Protein AF-L8M6X2-F1 (afdb_monomer_lite)

Foldseek 3Di:
DDPPPDFQQDPDDDDDDDDDPQDFDDLVLVLVVVLVVVLCCQLPPVLVVVDVVRSVVSNVVSVVCSVVVSVLQSVQWDWDDDPFKIWIWGFRDDPDPFWIKIWIWIGGRSDIDTRTIDTHD

Structure (mmCIF, N/CA/C/O backbone):
data_AF-L8M6X2-F1
#
_entry.id   AF-L8M6X2-F1
#
loop_
_atom_site.group_PDB
_atom_site.id
_atom_site.type_symbol
_atom_site.label_atom_id
_atom_site.label_alt_id
_atom_site.label_comp_id
_atom_site.label_asym_id
_atom_site.label_entity_id
_atom_site.label_seq_id
_atom_site.pdbx_PDB_ins_code
_atom_site.Cartn_x
_atom_site.Cartn_y
_atom_site.Cartn_z
_atom_site.occupancy
_atom_site.B_iso_or_equiv
_atom_site.auth_seq_id
_atom_site.auth_comp_id
_atom_site.auth_asym_id
_atom_site.auth_atom_id
_atom_site.pdbx_PDB_model_num
ATOM 1 N N . MET A 1 1 ? -30.588 -9.257 -10.228 1.00 39.03 1 MET A N 1
ATOM 2 C CA . MET A 1 1 ? -29.512 -9.036 -11.217 1.00 39.03 1 MET A CA 1
ATOM 3 C C . MET A 1 1 ? -29.296 -7.539 -11.367 1.00 39.03 1 MET A C 1
ATOM 5 O O . MET A 1 1 ? -30.280 -6.827 -11.507 1.00 39.03 1 MET A O 1
ATOM 9 N N . SER A 1 2 ? -28.030 -7.111 -11.330 1.00 37.75 2 SER A N 1
ATOM 10 C CA . SER A 1 2 ? -27.526 -5.746 -11.557 1.00 37.75 2 SER A CA 1
ATOM 11 C C . SER A 1 2 ? -27.633 -4.745 -10.392 1.00 37.75 2 SER A C 1
ATOM 13 O O . SER A 1 2 ? -28.471 -3.848 -10.404 1.00 37.75 2 SER A O 1
ATOM 15 N N . LYS A 1 3 ? -26.716 -4.849 -9.417 1.00 35.69 3 LYS A N 1
ATOM 16 C CA . LYS A 1 3 ? -26.187 -3.669 -8.713 1.00 35.69 3 LYS A CA 1
ATOM 17 C C . LYS A 1 3 ? -24.831 -3.351 -9.345 1.00 35.69 3 LYS A C 1
ATOM 19 O O . LYS A 1 3 ? -23.857 -4.042 -9.093 1.00 35.69 3 LYS A O 1
ATOM 24 N N . ILE A 1 4 ? -24.819 -2.364 -10.235 1.00 48.38 4 ILE A N 1
ATOM 25 C CA . ILE A 1 4 ? -23.603 -1.762 -10.791 1.00 48.38 4 ILE A CA 1
ATOM 26 C C . ILE A 1 4 ? -23.072 -0.849 -9.681 1.00 48.38 4 ILE A C 1
ATOM 28 O O . ILE A 1 4 ? -23.556 0.274 -9.535 1.00 48.38 4 ILE A O 1
ATOM 32 N N . ASN A 1 5 ? -22.185 -1.360 -8.827 1.00 38.50 5 ASN A N 1
ATOM 33 C CA . ASN A 1 5 ? -21.670 -0.625 -7.673 1.00 38.50 5 ASN A CA 1
ATOM 34 C C . ASN A 1 5 ? -20.359 0.086 -8.046 1.00 38.50 5 ASN A C 1
ATOM 36 O O . ASN A 1 5 ? -19.273 -0.419 -7.835 1.00 38.50 5 ASN A O 1
ATOM 40 N N . GLN A 1 6 ? -20.517 1.246 -8.682 1.00 46.25 6 GLN A N 1
ATOM 41 C CA . GLN A 1 6 ? -19.613 2.405 -8.720 1.00 46.25 6 GLN 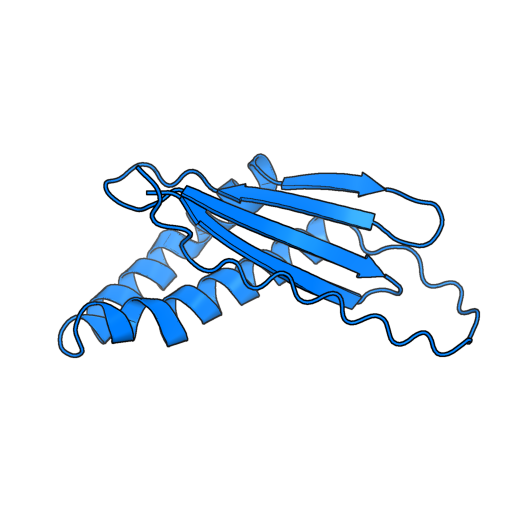A CA 1
ATOM 42 C C . GLN A 1 6 ? -18.112 2.213 -8.376 1.00 46.25 6 GLN A C 1
ATOM 44 O O . GLN A 1 6 ? -17.593 2.895 -7.496 1.00 46.25 6 GLN A O 1
ATOM 49 N N . GLY A 1 7 ? -17.362 1.448 -9.170 1.00 43.75 7 GLY A N 1
ATOM 50 C CA . GLY A 1 7 ? -15.936 1.720 -9.377 1.00 43.75 7 GLY A CA 1
ATOM 51 C C . GLY A 1 7 ? -15.765 2.906 -10.336 1.00 43.75 7 GLY A C 1
ATOM 52 O O . GLY A 1 7 ? -15.943 2.763 -11.547 1.00 43.75 7 GLY A O 1
ATOM 53 N N . ILE A 1 8 ? -15.465 4.116 -9.844 1.00 57.81 8 ILE A N 1
ATOM 54 C CA . ILE A 1 8 ? -15.191 5.253 -10.743 1.00 57.81 8 ILE A CA 1
ATOM 55 C C . ILE A 1 8 ? -13.755 5.136 -11.263 1.00 57.81 8 ILE A C 1
ATOM 57 O O . ILE A 1 8 ? -12.832 5.721 -10.700 1.00 57.81 8 ILE A O 1
ATOM 61 N N . CYS A 1 9 ? -13.577 4.415 -12.369 1.00 49.94 9 CYS A N 1
ATOM 62 C CA . CYS A 1 9 ? -12.314 4.383 -13.098 1.00 49.94 9 CYS A CA 1
ATOM 63 C C . CYS A 1 9 ? -12.070 5.723 -13.816 1.00 49.94 9 CYS A C 1
ATOM 65 O O . CYS A 1 9 ? -12.565 5.950 -14.923 1.00 49.94 9 CYS A O 1
ATOM 67 N N . LYS A 1 10 ? -11.342 6.656 -13.190 1.00 55.22 10 LYS A N 1
ATOM 68 C CA . LYS A 1 10 ? -11.028 7.963 -13.795 1.00 55.22 10 LYS A CA 1
ATOM 69 C C . LYS A 1 10 ? -9.702 7.889 -14.549 1.00 55.22 10 LYS A C 1
ATOM 71 O O . LYS A 1 10 ? -8.640 8.005 -13.947 1.00 55.22 10 LYS A O 1
ATOM 76 N N . LEU A 1 11 ? -9.750 7.786 -15.879 1.00 54.22 11 LEU A N 1
ATOM 77 C CA . LEU A 1 11 ? -8.570 8.017 -16.723 1.00 54.22 11 LEU A CA 1
ATOM 78 C C . LEU A 1 11 ? -8.188 9.510 -16.689 1.00 54.22 11 LEU A C 1
ATOM 80 O O . LEU A 1 11 ? -8.715 10.320 -17.448 1.00 54.22 11 LEU A O 1
ATOM 84 N N . GLY A 1 12 ? -7.274 9.886 -15.797 1.00 49.88 12 GLY A N 1
ATOM 85 C CA . GLY A 1 12 ? -6.644 11.207 -15.782 1.00 49.88 12 GLY A CA 1
ATOM 86 C C . GLY A 1 12 ? -5.227 11.140 -16.344 1.00 49.88 12 GLY A C 1
ATOM 87 O O . GLY A 1 12 ? -4.294 10.870 -15.596 1.00 49.88 12 GLY A O 1
ATOM 88 N N . LEU A 1 13 ? -5.044 11.398 -17.643 1.00 54.44 13 LEU A N 1
ATOM 89 C CA . LEU A 1 13 ? -3.717 11.517 -18.260 1.00 54.44 13 LEU A CA 1
ATOM 90 C C . LEU A 1 13 ? -3.453 12.972 -18.665 1.00 54.44 13 LEU A C 1
ATOM 92 O O . LEU A 1 13 ? -4.006 13.463 -19.646 1.00 54.44 13 LEU A O 1
ATOM 96 N N . ILE A 1 14 ? -2.577 13.653 -17.922 1.00 50.00 14 ILE A N 1
ATOM 97 C CA . ILE A 1 14 ? -1.958 14.918 -18.336 1.00 50.00 14 ILE A CA 1
ATOM 98 C C . ILE A 1 14 ? -0.480 14.618 -18.589 1.00 50.00 14 ILE A C 1
ATOM 100 O O . ILE A 1 14 ? 0.262 14.325 -17.655 1.00 50.00 14 ILE A O 1
ATOM 104 N N . PHE A 1 15 ? -0.056 14.657 -19.854 1.00 52.31 15 PHE A N 1
ATOM 105 C CA . PHE A 1 15 ? 1.335 14.420 -20.247 1.00 52.31 15 PHE A CA 1
ATOM 106 C C . PHE A 1 15 ? 2.028 15.763 -20.506 1.00 52.31 15 PHE A C 1
ATOM 108 O O . PHE A 1 15 ? 1.723 16.450 -21.478 1.00 52.31 15 PHE A O 1
ATOM 115 N N . SER A 1 16 ? 2.966 16.147 -19.642 1.00 53.97 16 SER A N 1
ATOM 116 C CA . SER A 1 16 ? 3.894 17.256 -19.886 1.00 53.97 16 SER A CA 1
ATOM 117 C C . SER A 1 16 ? 5.251 16.677 -20.282 1.00 53.97 16 SER A C 1
ATOM 119 O O . SER A 1 16 ? 5.858 15.941 -19.506 1.00 53.97 16 SER A O 1
ATOM 121 N N . GLY A 1 17 ? 5.702 16.965 -21.504 1.00 59.28 17 GLY A N 1
ATOM 122 C CA . GLY A 1 17 ? 6.921 16.397 -22.076 1.00 59.28 17 GLY A CA 1
ATOM 123 C C . GLY A 1 17 ? 8.197 16.961 -21.453 1.00 59.28 17 GLY A C 1
ATOM 124 O O . GLY A 1 17 ? 8.665 18.026 -21.844 1.00 59.28 17 GLY A O 1
ATOM 125 N N . SER A 1 18 ? 8.799 16.205 -20.542 1.00 52.06 18 SER A N 1
ATOM 126 C CA . SER A 1 18 ? 10.200 16.344 -20.146 1.00 52.06 18 SER A CA 1
ATOM 127 C C . SER A 1 18 ? 10.815 14.946 -20.063 1.00 52.06 18 SER A C 1
ATOM 129 O O . SER A 1 18 ? 10.407 14.113 -19.259 1.00 52.06 18 SER A O 1
ATOM 131 N N . ILE A 1 19 ? 11.775 14.658 -20.949 1.00 56.19 19 ILE A N 1
ATOM 132 C CA . ILE A 1 19 ? 12.500 13.383 -20.967 1.00 56.19 19 ILE A CA 1
ATOM 133 C C . ILE A 1 19 ? 13.540 13.452 -19.853 1.00 56.19 19 ILE A C 1
ATOM 135 O O . ILE A 1 19 ? 14.648 13.947 -20.042 1.00 56.19 19 ILE A O 1
ATOM 139 N N . LEU A 1 20 ? 13.155 12.998 -18.668 1.00 53.22 20 LEU A N 1
ATOM 140 C CA . LEU A 1 20 ? 14.096 12.651 -17.618 1.00 53.22 20 LEU A CA 1
ATOM 141 C C . LEU A 1 20 ? 14.277 11.134 -17.650 1.00 53.22 20 LEU A C 1
ATOM 143 O O . LEU A 1 20 ? 13.341 10.393 -17.947 1.00 53.22 20 LEU A O 1
ATOM 147 N N . THR A 1 21 ? 15.487 10.681 -17.336 1.00 54.06 21 THR A N 1
ATOM 148 C CA . THR A 1 21 ? 15.912 9.284 -17.129 1.00 54.06 21 THR A CA 1
ATOM 149 C C . THR A 1 21 ? 15.199 8.624 -15.940 1.00 54.06 21 THR A C 1
ATOM 151 O O . THR A 1 21 ? 15.818 7.911 -15.153 1.00 54.06 21 THR A O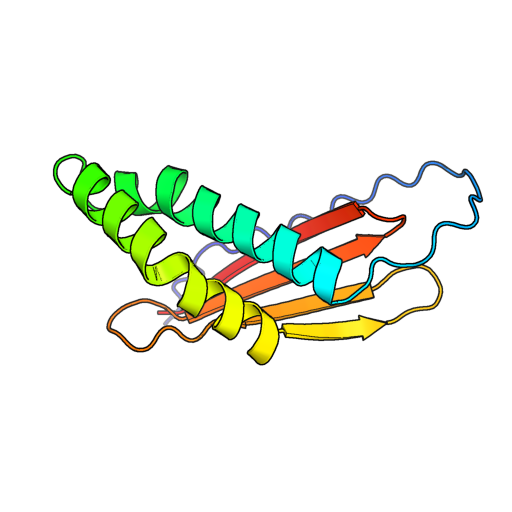 1
ATOM 154 N N . ILE A 1 22 ? 13.916 8.919 -15.741 1.00 56.34 22 ILE A N 1
ATOM 155 C CA . ILE A 1 22 ? 13.138 8.427 -14.621 1.00 56.34 22 ILE A CA 1
ATOM 156 C C . ILE A 1 22 ? 12.741 7.007 -14.973 1.00 56.34 22 ILE A C 1
ATOM 158 O O . ILE A 1 22 ? 11.916 6.749 -15.852 1.00 56.34 22 ILE A O 1
ATOM 162 N N . THR A 1 23 ? 13.408 6.084 -14.303 1.00 64.75 23 THR A N 1
ATOM 163 C CA . THR A 1 23 ? 13.079 4.677 -14.343 1.00 64.75 23 THR A CA 1
ATOM 164 C C . THR A 1 23 ? 11.711 4.466 -13.707 1.00 64.75 23 THR A C 1
ATOM 166 O O . THR A 1 23 ? 11.277 5.173 -12.799 1.00 64.75 23 THR A O 1
ATOM 169 N N . ASN A 1 24 ? 10.995 3.489 -14.237 1.00 63.84 24 ASN A N 1
ATOM 170 C CA . ASN A 1 24 ? 9.713 3.068 -13.707 1.00 63.84 24 ASN A CA 1
ATOM 171 C C . ASN A 1 24 ? 9.878 2.591 -12.250 1.00 63.84 24 ASN A C 1
ATOM 173 O O . ASN A 1 24 ? 10.756 1.744 -12.029 1.00 63.84 24 ASN A O 1
ATOM 177 N N . PRO A 1 25 ? 9.092 3.097 -11.277 1.00 70.38 25 PRO A N 1
ATOM 178 C CA . PRO A 1 25 ? 9.294 2.767 -9.870 1.00 70.38 25 PRO A CA 1
ATOM 179 C C . PRO A 1 25 ? 9.274 1.251 -9.625 1.00 70.38 25 PRO A C 1
ATOM 181 O O . PRO A 1 25 ? 8.638 0.473 -10.337 1.00 70.38 25 PRO A O 1
ATOM 184 N N . GLY A 1 26 ? 10.061 0.795 -8.651 1.00 78.50 26 GLY A N 1
ATOM 185 C CA . GLY A 1 26 ? 10.184 -0.629 -8.332 1.00 78.50 26 GLY A CA 1
ATOM 186 C C . GLY A 1 26 ? 8.927 -1.207 -7.664 1.00 78.50 26 GLY A C 1
ATOM 187 O O . GLY A 1 26 ? 8.055 -0.448 -7.242 1.00 78.50 26 GLY A O 1
ATOM 188 N N . PRO A 1 27 ? 8.829 -2.543 -7.528 1.00 80.31 27 PRO A N 1
ATOM 189 C CA . PRO A 1 27 ? 7.739 -3.187 -6.791 1.00 80.31 27 PRO A CA 1
ATOM 190 C C . PRO A 1 27 ? 7.690 -2.731 -5.323 1.00 80.31 27 PRO A C 1
ATOM 192 O O . PRO A 1 27 ? 6.629 -2.339 -4.862 1.00 80.31 27 PRO A O 1
ATOM 195 N N . GLY A 1 28 ? 8.838 -2.611 -4.643 1.00 82.94 28 GLY A N 1
ATOM 196 C CA . GLY A 1 28 ? 8.881 -2.117 -3.258 1.00 82.94 28 GLY A CA 1
ATOM 197 C C . GLY A 1 28 ? 8.372 -0.676 -3.086 1.00 82.94 28 GLY A C 1
ATOM 198 O O . GLY A 1 28 ? 7.710 -0.370 -2.098 1.00 82.94 28 GLY A O 1
ATOM 199 N N . ASN A 1 29 ? 8.603 0.203 -4.072 1.00 85.44 29 ASN A N 1
ATOM 200 C CA . ASN A 1 29 ? 8.054 1.566 -4.046 1.00 85.44 29 ASN A CA 1
ATOM 201 C C . ASN A 1 29 ? 6.521 1.538 -4.156 1.00 85.44 29 ASN A C 1
ATOM 203 O O . ASN A 1 29 ? 5.839 2.328 -3.505 1.00 85.44 29 ASN A O 1
ATOM 207 N N . TYR A 1 30 ? 5.985 0.625 -4.974 1.00 87.38 30 TYR A N 1
ATOM 208 C CA . TYR A 1 30 ? 4.543 0.447 -5.108 1.00 87.38 30 TYR A CA 1
ATOM 209 C C . TYR A 1 30 ? 3.927 -0.139 -3.840 1.00 87.38 30 TYR A C 1
ATOM 211 O O . TYR A 1 30 ? 2.920 0.377 -3.375 1.00 87.38 30 TYR A O 1
ATOM 219 N N . GLU A 1 31 ? 4.544 -1.163 -3.249 1.00 87.25 31 GLU A N 1
ATOM 220 C CA . GLU A 1 31 ? 4.067 -1.786 -2.010 1.00 87.25 31 GLU A CA 1
ATOM 221 C C . GLU A 1 31 ? 3.919 -0.757 -0.888 1.00 87.25 31 GLU A C 1
ATOM 223 O O . GLU A 1 31 ? 2.888 -0.727 -0.212 1.00 87.25 31 GLU A O 1
ATOM 228 N N . GLN A 1 32 ? 4.902 0.135 -0.722 1.00 88.19 32 GLN A N 1
ATOM 229 C CA . GLN A 1 32 ? 4.812 1.216 0.255 1.00 88.19 32 GLN A CA 1
ATOM 230 C C . GLN A 1 32 ? 3.657 2.177 -0.067 1.00 88.19 32 GLN A C 1
ATOM 232 O O . GLN A 1 32 ? 2.836 2.459 0.808 1.00 88.19 32 GLN A O 1
ATOM 237 N N . TYR A 1 33 ? 3.563 2.639 -1.318 1.00 89.38 33 TYR A N 1
ATOM 238 C CA . TYR A 1 33 ? 2.493 3.531 -1.769 1.00 89.38 33 TYR A CA 1
ATOM 239 C C . TYR A 1 33 ? 1.100 2.923 -1.548 1.00 89.38 33 TYR A C 1
ATOM 241 O O . TYR A 1 33 ? 0.244 3.543 -0.918 1.00 89.38 33 TYR A O 1
ATOM 249 N N . ALA A 1 34 ? 0.876 1.703 -2.034 1.00 88.50 34 ALA A N 1
ATOM 250 C CA . ALA A 1 34 ? -0.404 1.012 -1.952 1.00 88.50 34 ALA A CA 1
ATOM 251 C C . ALA A 1 34 ? -0.791 0.739 -0.494 1.00 88.50 34 ALA A C 1
ATOM 253 O O . ALA A 1 34 ? -1.942 0.948 -0.112 1.00 88.50 34 ALA A O 1
ATOM 254 N N . SER A 1 35 ? 0.179 0.368 0.347 1.00 88.94 35 SER A N 1
ATOM 255 C CA . SER A 1 35 ? -0.039 0.177 1.782 1.00 88.94 35 SER A CA 1
ATOM 256 C C . SER A 1 35 ? -0.487 1.467 2.466 1.00 88.94 35 SER A C 1
ATOM 258 O O . SER A 1 35 ? -1.422 1.461 3.266 1.00 88.94 35 SER A O 1
ATOM 260 N N . GLU A 1 36 ? 0.165 2.592 2.179 1.00 90.38 36 GLU A N 1
ATOM 261 C CA . GLU A 1 36 ? -0.207 3.890 2.750 1.00 90.38 36 GLU A CA 1
ATOM 262 C C . GLU A 1 36 ? -1.592 4.348 2.275 1.00 90.38 36 GLU A C 1
ATOM 264 O O . GLU A 1 36 ? -2.397 4.795 3.097 1.00 90.38 36 GLU A O 1
ATOM 269 N N . GLN A 1 37 ? -1.900 4.180 0.985 1.00 88.62 37 GLN A N 1
ATOM 270 C CA . GLN A 1 37 ? -3.213 4.511 0.427 1.00 88.62 37 GLN A CA 1
ATOM 271 C C . GLN A 1 37 ? -4.325 3.656 1.036 1.00 88.62 37 GLN A C 1
ATOM 273 O O . GLN A 1 37 ? -5.318 4.210 1.501 1.00 88.62 37 GLN A O 1
ATOM 278 N N . LEU A 1 38 ? -4.139 2.336 1.125 1.00 87.12 38 LEU A N 1
ATOM 279 C CA . LEU A 1 38 ? -5.131 1.434 1.710 1.00 87.12 38 LEU A CA 1
ATOM 280 C C . 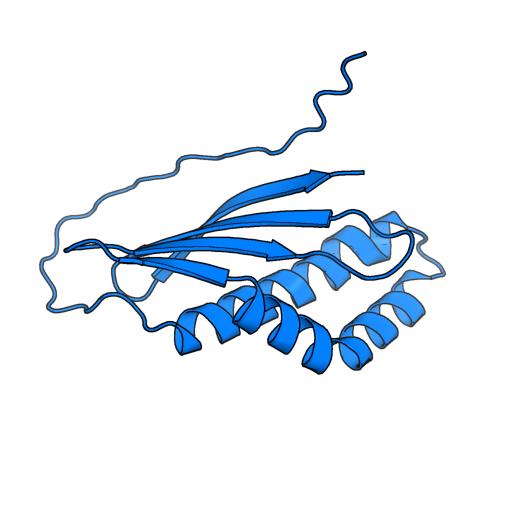LEU A 1 38 ? -5.392 1.760 3.184 1.00 87.12 38 LEU A C 1
ATOM 282 O O . LEU A 1 38 ? -6.542 1.880 3.596 1.00 87.12 38 LEU A O 1
ATOM 286 N N . ASN A 1 39 ? -4.337 1.955 3.982 1.00 88.94 39 ASN A N 1
ATOM 287 C CA . ASN A 1 39 ? -4.495 2.331 5.391 1.00 88.94 39 ASN A CA 1
ATOM 288 C C . ASN A 1 39 ? -5.224 3.672 5.546 1.00 88.94 39 ASN A C 1
ATOM 290 O O . ASN A 1 39 ? -6.020 3.838 6.470 1.00 88.94 39 ASN A O 1
ATOM 294 N N . THR A 1 40 ? -4.944 4.626 4.658 1.00 89.31 40 THR A N 1
ATOM 295 C CA . THR A 1 40 ? -5.604 5.935 4.660 1.00 89.31 40 THR A CA 1
ATOM 296 C C . THR A 1 40 ? -7.083 5.791 4.322 1.00 89.31 40 THR A C 1
ATOM 298 O O . THR A 1 40 ? -7.910 6.235 5.112 1.00 89.31 40 THR A O 1
ATOM 301 N N . TYR A 1 41 ? -7.410 5.097 3.230 1.00 85.62 41 TYR A N 1
ATOM 302 C CA . TYR A 1 41 ? -8.782 4.832 2.792 1.00 85.62 41 TYR A CA 1
ATOM 303 C C . TYR A 1 41 ? -9.603 4.114 3.870 1.00 85.62 41 TYR A C 1
ATOM 305 O O . TYR A 1 41 ? -10.691 4.551 4.241 1.00 85.62 41 TYR A O 1
ATOM 313 N N . LEU A 1 42 ? -9.047 3.054 4.467 1.00 86.69 42 LEU A N 1
ATOM 314 C CA . LEU A 1 42 ? -9.737 2.316 5.523 1.00 86.69 42 LEU A CA 1
ATOM 315 C C . LEU A 1 42 ? -10.059 3.208 6.728 1.00 86.69 42 LEU A C 1
ATOM 317 O O . LEU A 1 42 ? -11.135 3.097 7.306 1.00 86.69 42 LEU A O 1
ATOM 321 N N . LYS A 1 43 ? -9.154 4.112 7.113 1.00 88.69 43 LYS A N 1
ATOM 322 C CA . LYS A 1 43 ? -9.361 4.987 8.276 1.00 88.69 43 LYS A CA 1
ATOM 323 C C . LYS A 1 43 ? -10.236 6.201 7.991 1.00 88.69 43 LYS A C 1
ATOM 325 O O . LYS A 1 43 ? -10.944 6.639 8.896 1.00 88.69 43 LYS A O 1
ATOM 330 N N . GLN A 1 44 ? -10.127 6.783 6.800 1.00 89.12 44 GLN A N 1
ATOM 331 C CA . GLN A 1 44 ? -10.768 8.055 6.463 1.00 89.12 44 GLN A CA 1
ATOM 332 C C . GLN A 1 44 ? -12.139 7.873 5.819 1.00 89.12 44 GLN A C 1
ATOM 334 O O . GLN A 1 44 ? -13.022 8.682 6.091 1.00 89.12 44 GLN A O 1
ATOM 339 N N . ASP A 1 45 ? -12.328 6.806 5.047 1.00 85.06 45 ASP A N 1
ATOM 340 C CA . ASP A 1 45 ? -13.559 6.561 4.299 1.00 85.06 45 ASP A CA 1
ATOM 341 C C . ASP A 1 45 ? -14.344 5.394 4.918 1.00 85.06 45 ASP A C 1
ATOM 343 O O . ASP A 1 45 ? -15.481 5.571 5.348 1.00 85.06 45 ASP A O 1
ATOM 347 N N . VAL A 1 46 ? -13.716 4.226 5.105 1.00 84.38 46 VAL A N 1
ATOM 348 C CA . VAL A 1 46 ? -14.441 3.014 5.544 1.00 84.38 46 VAL A CA 1
ATOM 349 C C . VAL A 1 46 ? -14.816 3.041 7.031 1.00 84.38 46 VAL A C 1
ATOM 351 O O . VAL A 1 46 ? -15.975 2.841 7.393 1.00 84.38 46 VAL A O 1
ATOM 354 N N . CYS A 1 47 ? -13.863 3.286 7.936 1.00 86.44 47 CYS A N 1
ATOM 355 C CA . CYS A 1 47 ? -14.121 3.253 9.380 1.00 86.44 47 CYS A CA 1
ATOM 356 C C . CYS A 1 47 ? -15.209 4.248 9.838 1.00 86.44 47 CYS A C 1
ATOM 358 O O . CYS A 1 47 ? -15.982 3.895 10.735 1.00 86.44 47 CYS A O 1
ATOM 360 N N . PRO A 1 48 ? -15.293 5.479 9.293 1.00 87.44 48 PRO A N 1
ATOM 361 C CA . PRO A 1 48 ? -16.380 6.405 9.607 1.00 87.44 48 PRO A CA 1
ATOM 362 C C . PRO A 1 48 ? -17.736 6.011 9.006 1.00 87.44 48 PRO A C 1
ATOM 364 O O . PRO A 1 48 ? -18.755 6.311 9.628 1.00 87.44 48 PRO A O 1
ATOM 367 N N . GLU A 1 49 ? -17.761 5.347 7.844 1.00 84.69 49 GLU A N 1
ATOM 368 C CA . GLU A 1 49 ? -18.999 4.899 7.184 1.00 84.69 49 GLU A CA 1
ATOM 369 C C . GLU A 1 49 ? -19.691 3.737 7.910 1.00 84.69 49 GLU A C 1
ATOM 371 O O . GLU A 1 49 ? -20.917 3.648 7.875 1.00 84.69 49 GLU A O 1
ATOM 376 N N . ILE A 1 50 ? -18.937 2.878 8.610 1.00 81.25 50 ILE A N 1
ATOM 377 C CA . ILE A 1 50 ? -19.503 1.743 9.360 1.00 81.25 50 ILE A CA 1
ATOM 378 C C . ILE A 1 50 ? -20.378 2.225 10.532 1.00 81.25 50 ILE A C 1
ATOM 380 O O . ILE A 1 50 ? -21.565 1.916 10.601 1.00 81.25 50 ILE A O 1
ATOM 384 N N . ASP A 1 51 ? -19.779 2.940 11.490 1.00 82.00 51 ASP A N 1
ATOM 385 C CA . ASP A 1 51 ? -20.454 3.554 12.644 1.00 82.00 51 ASP A CA 1
ATOM 386 C C . ASP A 1 51 ? -19.487 4.550 13.306 1.00 82.00 51 ASP A C 1
ATOM 388 O O . ASP A 1 51 ? -18.347 4.210 13.642 1.00 82.00 51 ASP A O 1
ATOM 392 N N . GLN A 1 52 ? -19.946 5.773 13.586 1.00 83.56 52 GLN A N 1
ATOM 393 C CA . GLN A 1 52 ? -19.149 6.793 14.278 1.00 83.56 52 GLN A CA 1
ATOM 394 C C . GLN A 1 52 ? -18.621 6.321 15.644 1.00 83.56 52 GLN A C 1
ATOM 396 O O . GLN A 1 52 ? -17.523 6.709 16.050 1.00 83.56 52 GLN A O 1
ATOM 401 N N . LYS A 1 53 ? -19.361 5.462 16.358 1.00 87.06 53 LYS A N 1
ATOM 402 C CA . LYS A 1 53 ? -18.932 4.887 17.645 1.00 87.06 53 LYS A CA 1
ATOM 403 C C . LYS A 1 53 ? -17.844 3.825 17.479 1.00 87.06 53 LYS A C 1
ATOM 405 O O . LYS A 1 53 ? -17.048 3.631 18.398 1.00 87.06 53 LYS A O 1
ATOM 410 N N . LEU A 1 54 ? -17.790 3.164 16.321 1.00 88.44 54 LEU A N 1
ATOM 411 C CA . LEU A 1 54 ? -16.809 2.124 15.996 1.00 88.44 54 LEU A CA 1
ATOM 412 C C . LEU A 1 54 ? -15.610 2.656 15.204 1.00 88.44 54 LEU A C 1
ATOM 414 O O . LEU A 1 54 ? -14.610 1.950 15.107 1.00 88.44 54 LEU A O 1
ATOM 418 N N . SER A 1 55 ? -15.645 3.901 14.723 1.00 89.00 55 SER A N 1
ATOM 419 C CA . SER A 1 55 ? -14.557 4.514 13.949 1.00 89.00 55 SER A CA 1
ATOM 420 C C . SER A 1 55 ? -13.183 4.414 14.639 1.00 89.00 55 SER A C 1
ATOM 422 O O . SER A 1 55 ? -12.192 4.036 14.008 1.00 89.00 55 SER A O 1
ATOM 424 N N . LYS A 1 56 ? -13.115 4.663 15.959 1.00 90.31 56 LYS A N 1
ATOM 425 C CA . LYS A 1 56 ? -11.875 4.521 16.751 1.00 90.31 56 LYS A CA 1
ATOM 426 C C . LYS A 1 56 ? -11.407 3.060 16.866 1.00 90.31 56 LYS A C 1
ATOM 428 O O . LYS A 1 56 ? -10.271 2.795 16.478 1.00 90.31 56 LYS A O 1
ATOM 433 N N . PRO A 1 57 ? -12.228 2.115 17.374 1.00 90.88 57 PRO A N 1
ATOM 434 C CA . PRO A 1 57 ? -11.886 0.690 17.370 1.00 90.88 57 PRO A CA 1
ATOM 435 C C . PRO A 1 57 ? -11.471 0.159 15.992 1.00 90.88 57 PRO A C 1
ATOM 437 O O . PRO A 1 57 ? -10.487 -0.566 15.891 1.00 90.88 57 PRO A O 1
ATOM 440 N N . CYS A 1 58 ? -12.173 0.568 14.935 1.00 89.44 58 CYS A N 1
ATOM 441 C CA . CYS A 1 58 ? -11.860 0.214 13.555 1.00 89.44 58 CYS A CA 1
ATOM 442 C C . CYS A 1 58 ? -10.477 0.729 13.144 1.00 89.44 58 CYS A C 1
ATOM 444 O O . CYS A 1 58 ? -9.648 -0.047 12.686 1.00 89.44 58 CYS A O 1
ATOM 446 N N . SER A 1 59 ? -10.172 2.005 13.398 1.00 90.50 59 SER A N 1
ATOM 447 C CA . SER A 1 59 ? -8.858 2.578 13.070 1.00 90.50 59 SER A CA 1
ATOM 448 C C . SER A 1 59 ? -7.709 1.860 13.787 1.00 90.50 59 SER A C 1
ATOM 450 O O . SER A 1 59 ? -6.661 1.633 13.187 1.00 90.50 59 SER A O 1
ATOM 452 N N . ILE A 1 60 ? -7.919 1.465 15.049 1.00 91.81 60 ILE A N 1
ATOM 453 C CA . ILE A 1 60 ? -6.951 0.674 15.828 1.00 91.81 60 ILE A CA 1
ATOM 454 C C . ILE A 1 60 ? -6.769 -0.718 15.213 1.00 91.81 60 ILE A C 1
ATOM 456 O O . ILE A 1 60 ? -5.644 -1.207 15.121 1.00 91.81 60 ILE A O 1
ATOM 460 N N . LEU A 1 61 ? -7.857 -1.352 14.770 1.00 89.62 61 LEU A N 1
ATOM 461 C CA . LEU A 1 61 ? -7.792 -2.642 14.090 1.00 89.62 61 LEU A CA 1
ATOM 462 C C . LEU A 1 61 ? -7.026 -2.539 12.766 1.00 89.62 61 LEU A C 1
ATOM 464 O O . LEU A 1 61 ? -6.194 -3.398 12.493 1.00 89.62 61 LEU A O 1
ATOM 468 N N . VAL A 1 62 ? -7.246 -1.477 11.986 1.00 90.06 62 VAL A N 1
ATOM 469 C CA . VAL A 1 62 ? -6.491 -1.204 10.752 1.00 90.06 62 VAL A CA 1
ATOM 470 C C . VAL A 1 62 ? -4.997 -1.066 11.054 1.00 90.06 62 VAL A C 1
ATOM 472 O O . VAL A 1 62 ? -4.178 -1.681 10.377 1.00 90.06 62 VAL A O 1
ATOM 475 N N . ASP A 1 63 ? -4.628 -0.336 12.111 1.00 92.00 63 ASP A N 1
ATOM 476 C CA . ASP A 1 63 ? -3.228 -0.216 12.538 1.00 92.00 63 ASP A CA 1
ATOM 477 C C . ASP A 1 63 ? -2.604 -1.559 12.923 1.00 92.00 63 ASP A C 1
ATOM 479 O O . ASP A 1 63 ? -1.457 -1.837 12.570 1.00 92.00 63 ASP A O 1
ATOM 483 N N . PHE A 1 64 ? -3.359 -2.409 13.617 1.00 89.38 64 PHE A N 1
ATOM 484 C CA . PHE A 1 64 ? -2.901 -3.741 13.996 1.00 89.38 64 PHE A CA 1
ATOM 485 C C . PHE A 1 64 ? -2.778 -4.682 12.789 1.00 89.38 64 PHE A C 1
ATOM 487 O O . PHE A 1 64 ? -1.829 -5.462 12.699 1.00 89.38 64 PHE A O 1
ATOM 494 N N . ALA A 1 65 ? -3.716 -4.596 11.845 1.00 85.94 65 ALA A N 1
ATOM 495 C CA . ALA A 1 65 ? -3.738 -5.401 10.629 1.00 85.94 65 ALA A CA 1
ATOM 496 C C . ALA A 1 65 ? -2.715 -4.933 9.585 1.00 85.94 65 ALA A C 1
ATOM 498 O O . ALA A 1 65 ? -2.400 -5.689 8.668 1.00 85.94 65 ALA A O 1
ATOM 499 N N . ARG A 1 66 ? -2.152 -3.725 9.726 1.00 87.19 66 ARG A N 1
ATOM 500 C CA . ARG A 1 66 ? -1.235 -3.115 8.754 1.00 87.19 66 ARG A CA 1
ATOM 501 C C . ARG A 1 66 ? -0.128 -4.052 8.245 1.00 87.19 66 ARG A C 1
ATOM 503 O O . ARG A 1 66 ? 0.025 -4.131 7.032 1.00 87.19 66 ARG A O 1
ATOM 510 N N . PRO A 1 67 ? 0.619 -4.805 9.078 1.00 88.62 67 PRO A N 1
ATOM 511 C CA . PRO A 1 67 ? 1.635 -5.726 8.565 1.00 88.62 67 PRO A CA 1
ATOM 512 C C . PRO A 1 67 ? 1.057 -6.819 7.656 1.00 88.62 67 PRO A C 1
ATOM 514 O O . PRO A 1 67 ? 1.680 -7.176 6.662 1.00 88.62 67 PRO A O 1
ATOM 517 N N . GLN A 1 68 ? -0.138 -7.325 7.975 1.00 85.81 68 GLN A N 1
ATOM 518 C CA . GLN A 1 68 ? -0.824 -8.352 7.187 1.00 85.81 68 GLN A CA 1
ATOM 519 C C . GLN A 1 68 ? -1.371 -7.767 5.880 1.00 85.81 68 GLN A C 1
ATOM 521 O O . GLN A 1 68 ? -1.214 -8.383 4.833 1.00 85.81 68 GLN A O 1
ATOM 526 N N . LEU A 1 69 ? -1.932 -6.553 5.923 1.00 83.69 69 LEU A N 1
ATOM 527 C CA . LEU A 1 69 ? -2.376 -5.827 4.729 1.00 83.69 69 LEU A CA 1
ATOM 528 C C . LEU A 1 69 ? -1.210 -5.570 3.766 1.00 83.69 69 LEU A C 1
ATOM 530 O O . LEU A 1 69 ? -1.343 -5.798 2.569 1.00 83.69 69 LEU A O 1
ATOM 534 N N . ASN A 1 70 ? -0.051 -5.162 4.287 1.00 87.31 70 ASN A N 1
ATOM 535 C CA . ASN A 1 70 ? 1.143 -4.941 3.473 1.00 87.31 70 ASN A CA 1
ATOM 536 C C . ASN A 1 70 ? 1.622 -6.240 2.801 1.00 87.31 70 ASN A C 1
ATOM 538 O O . ASN A 1 70 ? 1.992 -6.222 1.630 1.00 87.31 70 ASN A O 1
ATOM 542 N N . MET A 1 71 ? 1.606 -7.366 3.528 1.00 86.38 71 MET A N 1
ATOM 543 C CA . MET A 1 71 ? 1.945 -8.674 2.953 1.00 86.38 71 MET A CA 1
ATOM 544 C C . MET A 1 71 ? 0.943 -9.091 1.876 1.00 86.38 71 MET A C 1
ATOM 546 O O . MET A 1 71 ? 1.362 -9.562 0.826 1.00 86.38 71 MET A O 1
ATOM 550 N N . ALA A 1 72 ? -0.356 -8.883 2.109 1.00 85.75 72 ALA A N 1
ATOM 551 C CA . ALA A 1 72 ? -1.391 -9.190 1.129 1.00 85.75 72 ALA A CA 1
ATOM 552 C C . ALA A 1 72 ? -1.223 -8.356 -0.149 1.00 85.75 72 ALA A C 1
ATOM 554 O O . ALA A 1 72 ? -1.301 -8.905 -1.240 1.00 85.75 72 ALA A O 1
ATOM 555 N N . ILE A 1 73 ? -0.904 -7.061 -0.029 1.00 87.94 73 ILE A N 1
ATOM 556 C CA . ILE A 1 73 ? -0.575 -6.217 -1.186 1.00 87.94 73 ILE A CA 1
ATOM 557 C C . ILE A 1 73 ? 0.624 -6.797 -1.932 1.00 87.94 73 ILE A C 1
ATOM 559 O O . ILE A 1 73 ? 0.536 -6.990 -3.138 1.00 87.94 73 ILE A O 1
ATOM 563 N N . ALA A 1 74 ? 1.729 -7.098 -1.249 1.00 87.69 74 ALA A N 1
ATOM 564 C CA . ALA A 1 74 ? 2.929 -7.614 -1.908 1.00 87.69 74 ALA A CA 1
ATOM 565 C C . ALA A 1 74 ? 2.683 -8.954 -2.629 1.00 87.69 74 ALA A C 1
ATOM 567 O O . ALA A 1 74 ? 3.152 -9.145 -3.749 1.00 87.69 74 ALA A O 1
ATOM 568 N N . ASP A 1 75 ? 1.925 -9.859 -2.007 1.00 88.19 75 ASP A N 1
ATOM 569 C CA . ASP A 1 75 ? 1.629 -11.194 -2.539 1.00 88.19 75 ASP A CA 1
ATOM 570 C C . ASP A 1 75 ? 0.611 -11.162 -3.690 1.00 88.19 75 ASP A C 1
ATOM 572 O O . ASP A 1 75 ? 0.733 -11.898 -4.667 1.00 88.19 75 ASP A O 1
ATOM 576 N N . GLN A 1 76 ? -0.373 -10.265 -3.604 1.00 89.62 76 GLN A N 1
ATOM 577 C CA . GLN A 1 76 ? -1.516 -10.215 -4.519 1.00 89.62 76 GLN A CA 1
ATOM 578 C C . GLN A 1 76 ? -1.409 -9.074 -5.547 1.00 89.62 76 GLN A C 1
ATOM 580 O O . GLN A 1 76 ? -2.361 -8.790 -6.276 1.00 89.62 76 GLN A O 1
ATOM 585 N N . THR A 1 77 ? -0.239 -8.428 -5.644 1.00 91.25 77 THR A N 1
ATOM 586 C CA . THR A 1 77 ? 0.061 -7.445 -6.692 1.00 91.25 77 THR A CA 1
ATOM 587 C C . THR A 1 77 ? 0.69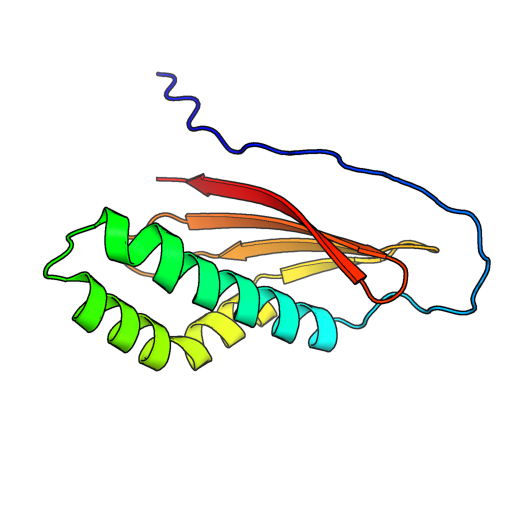3 -8.112 -7.907 1.00 91.25 77 THR A C 1
ATOM 589 O O . THR A 1 77 ? 1.786 -8.676 -7.846 1.00 91.25 77 THR A O 1
ATOM 592 N N . GLN A 1 78 ? 0.088 -7.910 -9.073 1.00 91.56 78 GLN A N 1
ATOM 593 C CA . GLN A 1 78 ? 0.690 -8.212 -10.363 1.00 91.56 78 GLN A CA 1
ATOM 594 C C . GLN A 1 78 ? 1.208 -6.939 -11.034 1.00 91.56 78 GLN A C 1
ATOM 596 O O . GLN A 1 78 ? 0.471 -5.978 -11.260 1.00 91.56 78 GLN A O 1
ATOM 601 N N . ARG A 1 79 ? 2.489 -6.948 -11.418 1.00 90.62 79 ARG A N 1
ATOM 602 C CA . ARG A 1 79 ? 3.125 -5.844 -12.145 1.00 90.62 79 ARG A CA 1
ATOM 603 C C . ARG A 1 79 ? 3.289 -6.182 -13.622 1.00 90.62 79 ARG A C 1
ATOM 605 O O . ARG A 1 79 ? 4.045 -7.082 -13.984 1.00 90.62 79 ARG A O 1
ATOM 612 N N . ARG A 1 80 ? 2.688 -5.371 -14.490 1.00 89.69 80 ARG A N 1
ATOM 613 C CA . ARG A 1 80 ? 2.964 -5.357 -15.932 1.00 89.69 80 ARG A CA 1
ATOM 614 C C . ARG A 1 80 ? 3.856 -4.180 -16.281 1.00 89.69 80 ARG A C 1
ATOM 616 O O . ARG A 1 80 ? 3.418 -3.032 -16.287 1.00 89.69 80 ARG A O 1
ATOM 623 N N . ASN A 1 81 ? 5.121 -4.481 -16.556 1.00 87.12 81 ASN A N 1
ATOM 624 C CA . ASN A 1 81 ? 6.121 -3.479 -16.891 1.00 87.12 81 ASN A CA 1
ATOM 625 C C . ASN A 1 81 ? 6.109 -3.160 -18.391 1.00 87.12 81 ASN A C 1
ATOM 627 O O . ASN A 1 81 ? 6.247 -4.055 -19.222 1.00 87.12 81 ASN A O 1
ATOM 631 N N . PHE A 1 82 ? 6.009 -1.877 -18.720 1.00 82.19 82 PHE A N 1
ATOM 632 C CA . PHE A 1 82 ? 6.173 -1.336 -20.063 1.00 82.19 82 PHE A CA 1
ATOM 633 C C . PHE A 1 82 ? 7.403 -0.425 -20.107 1.00 82.19 82 PHE A C 1
ATOM 635 O O . PHE A 1 82 ? 7.992 -0.073 -19.085 1.00 82.19 82 PHE A O 1
ATOM 642 N N . LEU A 1 83 ? 7.793 -0.028 -21.317 1.00 78.38 83 LEU A N 1
ATOM 643 C CA . LEU A 1 83 ? 9.031 0.716 -21.567 1.00 78.38 83 LEU A CA 1
ATOM 644 C C . LEU A 1 83 ? 9.083 2.066 -20.823 1.00 78.38 83 LEU A C 1
ATOM 646 O O . LEU A 1 83 ? 10.150 2.469 -20.375 1.00 78.38 83 LEU A O 1
ATOM 650 N N . LEU A 1 84 ? 7.935 2.738 -20.660 1.00 79.50 84 LEU A N 1
ATOM 651 C CA . LEU A 1 84 ? 7.832 4.065 -20.030 1.00 79.50 84 LEU A CA 1
ATOM 652 C C . LEU A 1 84 ? 6.990 4.091 -18.742 1.00 79.50 84 LEU A C 1
ATOM 654 O O . LEU A 1 84 ? 7.011 5.085 -18.023 1.00 79.50 84 LEU A O 1
ATOM 658 N N . PHE A 1 85 ? 6.230 3.034 -18.454 1.00 86.12 85 PHE A N 1
ATOM 659 C CA . PHE A 1 85 ? 5.284 2.982 -17.337 1.00 86.12 85 PHE A CA 1
ATOM 660 C C . PHE A 1 85 ? 5.048 1.539 -16.888 1.00 86.12 85 PHE A C 1
ATOM 662 O O . PHE A 1 85 ? 5.414 0.594 -17.575 1.00 86.12 85 PHE A O 1
ATOM 669 N N . SER A 1 86 ? 4.496 1.331 -15.699 1.00 88.69 86 SER A N 1
ATOM 670 C CA . SER A 1 86 ? 4.035 0.026 -15.209 1.00 88.69 86 SER A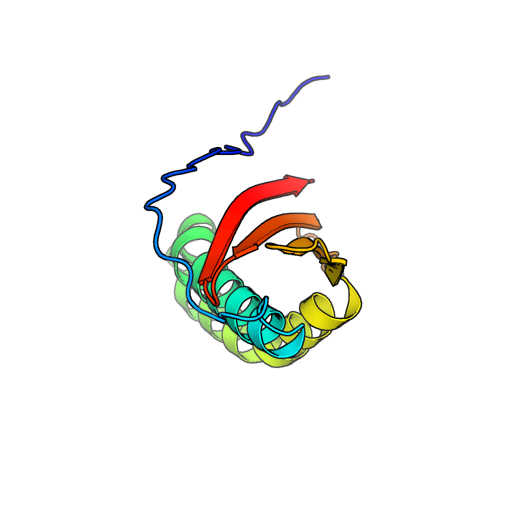 CA 1
ATOM 671 C C . SER A 1 86 ? 2.560 0.131 -14.869 1.00 88.69 86 SER A C 1
ATOM 673 O O . SER A 1 86 ? 2.102 1.173 -14.411 1.00 88.69 86 SER A O 1
ATOM 675 N N . ILE A 1 87 ? 1.834 -0.961 -15.057 1.00 91.31 87 ILE A N 1
ATOM 676 C CA . ILE A 1 87 ? 0.506 -1.134 -14.477 1.00 91.31 87 ILE A CA 1
ATOM 677 C C . ILE A 1 87 ? 0.638 -2.122 -13.326 1.00 91.31 87 ILE A C 1
ATOM 679 O O . ILE A 1 87 ? 1.198 -3.204 -13.505 1.00 91.31 87 ILE A O 1
ATOM 683 N N . TYR A 1 88 ? 0.139 -1.729 -12.162 1.00 91.50 88 TYR A N 1
ATOM 684 C CA . TYR A 1 88 ? 0.048 -2.565 -10.975 1.00 91.50 88 TYR A CA 1
ATOM 685 C C . TYR A 1 88 ? -1.417 -2.882 -10.751 1.00 91.50 88 TYR A C 1
ATOM 687 O O . TYR A 1 88 ? -2.243 -1.970 -10.700 1.00 91.50 88 TYR A O 1
ATOM 695 N N . GLN A 1 89 ? -1.723 -4.166 -10.665 1.00 91.44 89 GLN A N 1
ATOM 696 C CA . GLN A 1 89 ? -3.048 -4.659 -10.336 1.00 91.44 89 GLN A CA 1
ATOM 697 C C . GLN A 1 89 ? -2.963 -5.380 -9.010 1.00 91.44 89 GLN A C 1
ATOM 699 O O . GLN A 1 89 ? -2.144 -6.285 -8.878 1.00 91.44 89 GLN A O 1
ATOM 704 N N . THR A 1 90 ? -3.799 -4.988 -8.062 1.00 89.38 90 THR A N 1
ATOM 705 C CA . THR A 1 90 ? -3.833 -5.602 -6.738 1.00 89.38 90 THR A CA 1
ATOM 706 C C . THR A 1 90 ? -5.235 -6.127 -6.494 1.00 89.38 90 THR A C 1
ATOM 708 O O . THR A 1 90 ? -6.185 -5.345 -6.462 1.00 89.38 90 THR A O 1
ATOM 711 N N . GLU A 1 91 ? -5.351 -7.440 -6.337 1.00 87.56 91 GLU A N 1
ATOM 712 C CA . GLU A 1 91 ? -6.593 -8.138 -5.998 1.00 87.56 91 GLU A CA 1
ATOM 713 C C . GLU A 1 91 ? -6.501 -8.573 -4.540 1.00 87.56 91 GLU A C 1
ATOM 715 O O . GLU A 1 91 ? -5.925 -9.610 -4.261 1.00 87.56 91 GLU A O 1
ATOM 720 N N . LEU A 1 92 ? -7.002 -7.759 -3.609 1.00 84.50 92 LEU A N 1
ATOM 721 C CA . LEU A 1 92 ? -6.972 -8.057 -2.180 1.00 84.50 92 LEU A CA 1
ATOM 722 C C . LEU A 1 92 ? -8.171 -8.900 -1.762 1.00 84.50 92 LEU A C 1
ATOM 724 O O . LEU A 1 92 ? -9.273 -8.373 -1.600 1.00 84.50 92 LEU A O 1
ATOM 728 N N . SER A 1 93 ? -7.916 -10.174 -1.480 1.00 79.12 93 SER A N 1
ATOM 729 C CA . SER A 1 93 ? -8.872 -11.046 -0.803 1.00 79.12 93 SER A CA 1
ATOM 730 C C . SER A 1 93 ? -8.656 -11.015 0.703 1.00 79.12 93 SER A C 1
ATOM 732 O O . SER A 1 93 ? -7.627 -11.469 1.214 1.00 79.12 93 SER A O 1
ATOM 734 N N . ILE A 1 94 ? -9.632 -10.477 1.435 1.00 70.75 94 ILE A N 1
ATOM 735 C CA . ILE A 1 94 ? -9.551 -10.350 2.891 1.00 70.75 94 ILE A CA 1
ATOM 736 C C . ILE A 1 94 ? -10.292 -11.533 3.529 1.00 70.75 94 ILE A C 1
ATOM 738 O O . ILE A 1 94 ? -11.512 -11.615 3.414 1.00 70.75 94 ILE A O 1
ATOM 742 N N . PRO A 1 95 ? -9.609 -12.440 4.256 1.00 60.94 95 PRO A N 1
ATOM 743 C CA . PRO A 1 95 ? -10.255 -13.591 4.886 1.00 60.94 95 PRO A CA 1
ATOM 744 C C . PRO A 1 95 ? -11.144 -13.159 6.067 1.00 60.94 95 PRO A C 1
ATOM 746 O O . PRO A 1 95 ? -10.704 -13.124 7.212 1.00 60.94 95 PRO A O 1
ATOM 749 N N . SER A 1 96 ? -12.395 -12.783 5.785 1.00 58.59 96 SER A N 1
ATOM 750 C CA . SER A 1 96 ? -13.494 -12.501 6.728 1.00 58.59 96 SER A CA 1
ATOM 751 C C . SER A 1 96 ? -14.764 -12.130 5.937 1.00 58.59 96 SER A C 1
ATOM 753 O O . SER A 1 96 ? -14.765 -12.201 4.718 1.00 58.59 96 SER A O 1
ATOM 755 N N . THR A 1 97 ? -15.851 -11.710 6.591 1.00 59.91 97 THR A N 1
ATOM 756 C CA . THR A 1 97 ? -17.074 -11.173 5.948 1.00 59.91 97 THR A CA 1
ATOM 757 C C . THR A 1 97 ? -16.874 -9.796 5.280 1.00 59.91 97 THR A C 1
ATOM 759 O O . THR A 1 97 ? -17.813 -9.004 5.229 1.00 59.91 97 THR A O 1
ATOM 762 N N . LEU A 1 98 ? -15.646 -9.458 4.883 1.00 67.31 98 LEU A N 1
ATOM 763 C CA . LEU A 1 98 ? -15.295 -8.206 4.214 1.00 67.31 98 LEU A CA 1
ATOM 764 C C . LEU A 1 98 ? -15.237 -8.450 2.698 1.00 67.31 98 LEU A C 1
ATOM 766 O O . LEU A 1 98 ? -14.854 -9.548 2.300 1.00 67.31 98 LEU A O 1
ATOM 770 N N . PRO A 1 99 ? -15.606 -7.457 1.871 1.00 70.12 99 PRO A N 1
ATOM 771 C CA . PRO A 1 99 ? -15.568 -7.596 0.421 1.00 70.12 99 PRO A CA 1
ATOM 772 C C . PRO A 1 99 ? -14.128 -7.719 -0.085 1.00 70.12 99 PRO A C 1
ATOM 774 O O . PRO A 1 99 ? -13.186 -7.211 0.537 1.00 70.12 99 PRO A O 1
ATOM 777 N N . ASP A 1 100 ? -13.977 -8.358 -1.240 1.00 81.06 100 ASP A N 1
ATOM 778 C CA . ASP A 1 100 ? -12.722 -8.374 -1.983 1.00 81.06 100 ASP A CA 1
ATOM 779 C C . ASP A 1 100 ? -12.495 -6.997 -2.619 1.00 81.06 100 ASP A C 1
ATOM 781 O O . ASP A 1 100 ? -13.439 -6.342 -3.071 1.00 81.06 100 ASP A O 1
ATOM 785 N N . TYR A 1 101 ? -11.245 -6.541 -2.679 1.00 81.81 101 TYR A N 1
ATOM 786 C CA . TYR A 1 101 ? -10.907 -5.238 -3.251 1.00 81.81 101 TYR A CA 1
ATOM 787 C C . TYR A 1 101 ? -10.004 -5.365 -4.466 1.00 81.81 101 TYR A C 1
ATOM 789 O O . TYR A 1 101 ? -9.034 -6.117 -4.471 1.00 81.81 101 TYR A O 1
ATOM 797 N N . TYR A 1 102 ? -10.281 -4.550 -5.474 1.00 85.25 102 TYR A N 1
ATOM 798 C CA . TYR A 1 102 ? -9.508 -4.470 -6.698 1.00 85.25 102 TYR A CA 1
ATOM 799 C C . TYR A 1 102 ? -8.970 -3.060 -6.911 1.00 85.25 102 TYR A C 1
ATOM 801 O O . TYR A 1 102 ? -9.725 -2.086 -6.886 1.00 85.25 102 TYR A O 1
ATOM 809 N N . PHE A 1 103 ? -7.668 -2.951 -7.169 1.00 87.00 103 PHE A N 1
ATOM 810 C CA . PHE A 1 103 ? -7.001 -1.684 -7.450 1.00 87.00 103 PHE A CA 1
ATOM 811 C C . PHE A 1 103 ? -6.192 -1.763 -8.740 1.00 87.00 103 PHE A C 1
ATOM 813 O O . PHE A 1 103 ? -5.413 -2.697 -8.928 1.00 87.00 103 PHE A O 1
ATOM 820 N N . GLU A 1 104 ? -6.297 -0.728 -9.579 1.00 88.69 104 GLU A N 1
ATOM 821 C CA . GLU A 1 104 ? -5.355 -0.506 -10.680 1.00 88.69 104 GLU A CA 1
ATOM 822 C C . GLU A 1 104 ? -4.605 0.812 -10.512 1.00 88.69 104 GLU A C 1
ATOM 824 O O . GLU A 1 104 ? -5.195 1.894 -10.391 1.00 88.69 104 GLU A O 1
ATOM 829 N N . THR A 1 105 ? -3.279 0.717 -10.569 1.00 88.56 105 THR A N 1
ATOM 830 C CA . THR A 1 105 ? -2.373 1.849 -10.418 1.00 88.56 105 THR A CA 1
ATOM 831 C C . THR A 1 105 ? -1.423 1.948 -11.603 1.00 88.56 105 THR A C 1
ATOM 833 O O . THR A 1 105 ? -0.716 1.001 -11.949 1.00 88.56 105 THR A O 1
ATOM 836 N N . LEU A 1 106 ? -1.350 3.139 -12.193 1.00 90.69 106 LEU A N 1
ATOM 837 C CA . LEU A 1 106 ? -0.331 3.509 -13.167 1.00 90.69 106 LEU A CA 1
ATOM 838 C C . LEU A 1 106 ? 0.918 4.009 -12.434 1.00 90.69 106 LEU A C 1
ATOM 840 O O . LEU A 1 106 ? 0.873 5.038 -11.762 1.00 90.69 106 LEU A O 1
ATOM 844 N N . GLY A 1 107 ? 2.036 3.308 -12.595 1.00 88.50 107 GLY A N 1
ATOM 845 C CA . GLY A 1 107 ? 3.364 3.799 -12.236 1.00 88.50 107 GLY A CA 1
ATOM 846 C C . GLY A 1 107 ? 4.016 4.478 -13.434 1.00 88.50 107 GLY A C 1
ATOM 847 O O . GLY A 1 107 ? 4.249 3.835 -14.455 1.00 88.50 107 GLY A O 1
ATOM 848 N N . ILE A 1 108 ? 4.318 5.767 -13.337 1.00 87.19 108 ILE A N 1
ATOM 849 C CA . ILE A 1 108 ? 4.999 6.522 -14.391 1.00 87.19 108 ILE A CA 1
ATOM 850 C C . ILE A 1 108 ? 5.865 7.609 -13.764 1.00 87.19 108 ILE A C 1
ATOM 852 O O . ILE A 1 108 ? 5.421 8.309 -12.861 1.00 87.19 108 ILE A O 1
ATOM 856 N N . PHE A 1 109 ? 7.101 7.757 -14.241 1.00 81.75 109 PHE A N 1
ATOM 857 C CA . PHE A 1 109 ? 8.021 8.798 -13.776 1.00 81.75 109 PHE A CA 1
ATOM 858 C C . PHE A 1 109 ? 8.134 8.899 -12.236 1.00 81.75 109 PHE A C 1
ATOM 860 O O . PHE A 1 109 ? 8.021 9.990 -11.682 1.00 81.75 109 PHE A O 1
ATOM 867 N N . ASP A 1 110 ? 8.351 7.762 -11.559 1.00 76.31 110 ASP A N 1
ATOM 868 C CA . ASP A 1 110 ? 8.441 7.644 -10.086 1.00 76.31 110 ASP A CA 1
ATOM 869 C C . ASP A 1 110 ? 7.187 8.119 -9.326 1.00 76.31 110 ASP A C 1
ATOM 871 O O . ASP A 1 110 ? 7.211 8.412 -8.134 1.00 76.31 110 ASP A O 1
ATOM 875 N N . LYS A 1 111 ? 6.053 8.195 -10.026 1.00 82.94 111 LYS A N 1
ATOM 876 C CA . LYS A 1 111 ? 4.750 8.537 -9.462 1.00 82.94 111 LYS A CA 1
ATOM 877 C C . LYS A 1 111 ? 3.774 7.397 -9.668 1.00 82.94 111 LYS A C 1
ATOM 879 O O . LYS A 1 111 ? 3.834 6.682 -10.667 1.00 82.94 111 LYS A O 1
ATOM 884 N N . PHE A 1 112 ? 2.844 7.283 -8.733 1.00 87.44 112 PHE A N 1
ATOM 885 C CA . PHE A 1 112 ? 1.762 6.316 -8.772 1.00 87.44 112 PHE A CA 1
ATOM 886 C C . PHE A 1 112 ? 0.419 7.031 -8.852 1.00 87.44 112 PHE A C 1
ATOM 888 O O . PHE A 1 112 ? 0.169 7.990 -8.121 1.00 87.44 112 PHE A O 1
ATOM 895 N N . TYR A 1 113 ? -0.439 6.544 -9.740 1.00 88.00 113 TYR A N 1
ATOM 896 C CA . TYR A 1 113 ? -1.780 7.063 -9.958 1.00 88.00 113 TYR A CA 1
ATOM 897 C C . TYR A 1 113 ? -2.770 5.906 -9.950 1.00 88.00 113 TYR A C 1
ATOM 899 O O . TYR A 1 113 ? -2.901 5.193 -10.946 1.00 88.00 113 TYR A O 1
ATOM 907 N N . THR A 1 114 ? -3.450 5.697 -8.823 1.00 86.75 114 THR A N 1
ATOM 908 C CA . THR A 1 114 ? -4.570 4.753 -8.747 1.00 86.75 114 THR A CA 1
ATOM 909 C C . THR A 1 114 ? -5.761 5.358 -9.467 1.00 86.75 114 THR A C 1
ATOM 911 O O . THR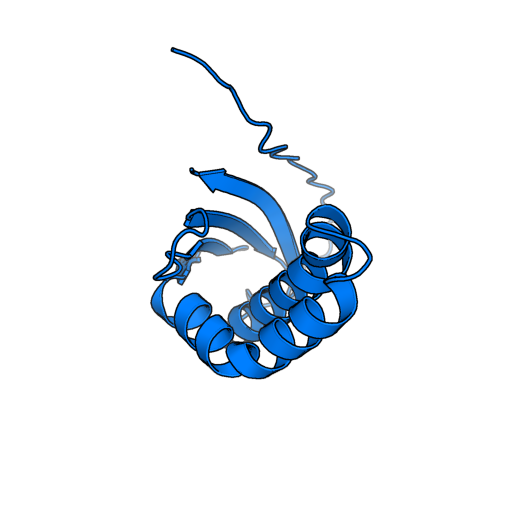 A 1 114 ? -6.272 6.401 -9.062 1.00 86.75 114 THR A O 1
ATOM 914 N N . TYR A 1 115 ? -6.160 4.736 -10.573 1.00 83.00 115 TYR A N 1
ATOM 915 C CA . TYR A 1 115 ? -7.255 5.226 -11.407 1.00 83.00 115 TYR A CA 1
ATOM 916 C C . TYR A 1 115 ? -8.505 4.364 -11.285 1.00 83.00 115 TYR A C 1
ATOM 918 O O . TYR A 1 115 ? -9.568 4.866 -11.630 1.00 83.00 115 TYR A O 1
ATOM 926 N N . CYS A 1 116 ? -8.395 3.137 -10.765 1.00 80.62 116 CYS A N 1
ATOM 927 C CA . CYS A 1 116 ? -9.516 2.258 -10.443 1.00 80.62 116 CYS A CA 1
ATOM 928 C C . CYS A 1 116 ? -9.383 1.725 -9.013 1.00 80.62 116 CYS A C 1
ATOM 930 O O . CYS A 1 116 ? -8.307 1.277 -8.611 1.00 80.62 116 CYS A O 1
ATOM 932 N N . ALA A 1 117 ? -10.491 1.764 -8.279 1.00 83.12 117 ALA A N 1
ATOM 933 C CA . ALA A 1 117 ? -10.680 1.115 -6.991 1.00 83.12 117 ALA A CA 1
ATOM 934 C C . ALA A 1 117 ? -12.119 0.591 -6.958 1.00 83.12 117 ALA A C 1
ATOM 936 O O . ALA A 1 117 ? -13.056 1.367 -7.161 1.00 83.12 117 ALA A O 1
ATOM 937 N N . GLU A 1 118 ? -12.287 -0.711 -6.763 1.00 79.75 118 GLU A N 1
ATOM 938 C CA . GLU A 1 118 ? -13.591 -1.371 -6.737 1.00 79.75 118 GLU A CA 1
ATOM 939 C C . GLU A 1 118 ? -13.633 -2.405 -5.611 1.00 79.75 118 GLU A C 1
ATOM 941 O O . GLU A 1 118 ? -12.612 -2.994 -5.259 1.00 79.75 118 GLU A O 1
ATOM 946 N N . SER A 1 119 ? -14.811 -2.597 -5.027 1.00 76.94 119 SER A N 1
ATOM 947 C CA . SER A 1 119 ? -15.072 -3.614 -4.009 1.00 76.94 119 SER A CA 1
ATOM 948 C C . SER A 1 119 ? -16.108 -4.598 -4.545 1.00 76.94 119 SER A C 1
ATOM 950 O O . SER A 1 119 ? -17.157 -4.167 -5.029 1.00 76.94 119 SER A O 1
ATOM 952 N N . SER A 1 120 ? -15.835 -5.894 -4.449 1.00 64.31 120 SER A N 1
ATOM 953 C CA . SER A 1 120 ? -16.763 -6.965 -4.823 1.00 64.31 120 SER A CA 1
ATOM 954 C C . SER A 1 120 ? -17.283 -7.665 -3.562 1.00 64.31 120 SER A C 1
ATOM 956 O O . SER A 1 120 ? -16.481 -8.125 -2.751 1.00 64.31 120 SER A O 1
ATOM 958 N N . ASP A 1 121 ? -18.613 -7.693 -3.400 1.00 53.03 121 ASP A N 1
ATOM 959 C CA . ASP A 1 121 ? -19.342 -8.363 -2.302 1.00 53.03 121 ASP A CA 1
ATOM 960 C C . ASP A 1 121 ? -19.413 -9.891 -2.470 1.00 53.03 121 ASP A C 1
ATOM 962 O O . ASP A 1 121 ? -19.676 -10.349 -3.611 1.00 53.03 121 ASP A O 1
#

Sequence (121 aa):
MSKINQGICKLGLIFSGSILTITNPGPGNYEQYASEQLNTYLKQDVCPEIDQKLSKPCSILVDFARPQLNMAIADQTQRRNFLLFSIYQTELSIPSTLPDYYFETLGIFDKFYTYCAESSD

Secondary structure (DSSP, 8-state):
----------------------PPPPHHHHHHHHHHHHHHHIIIIIHHHH-TTTHHHHHHHHHHHHHHHHHHHHHHEEEEE-SSEEEEEEEE--SSSSPEEEEEEEEETTEEEEEEEEEE-

pLDDT: mean 77.82, std 15.33, range [35.69, 92.0]

Radius of gyration: 15.92 Å; chains: 1; bounding box: 45×31×40 Å